Protein AF-A0A376M5F4-F1 (afdb_monomer)

Structure (mmCIF, N/CA/C/O backbone):
data_AF-A0A376M5F4-F1
#
_entry.id   AF-A0A376M5F4-F1
#
loop_
_atom_site.group_PDB
_atom_site.id
_atom_site.type_symbol
_atom_site.label_atom_id
_atom_site.label_alt_id
_atom_site.label_comp_id
_atom_site.label_asym_id
_atom_site.label_entity_id
_atom_site.label_seq_id
_atom_site.pdbx_PDB_ins_code
_atom_site.Cartn_x
_atom_site.Cartn_y
_atom_site.Cartn_z
_atom_site.occupancy
_atom_site.B_iso_or_equiv
_atom_site.auth_seq_id
_atom_site.auth_comp_id
_atom_site.auth_asym_id
_atom_site.auth_atom_id
_atom_site.pdbx_PDB_model_num
ATOM 1 N N . MET A 1 1 ? -3.330 0.845 38.384 1.00 45.31 1 MET A N 1
ATOM 2 C CA . MET A 1 1 ? -2.996 2.062 37.609 1.00 45.31 1 MET A CA 1
ATOM 3 C C . MET A 1 1 ? -4.258 2.522 36.895 1.00 45.31 1 MET A C 1
ATOM 5 O O . MET A 1 1 ? -4.696 1.818 35.998 1.00 45.31 1 MET A O 1
ATOM 9 N N . ASN A 1 2 ? -4.852 3.656 37.275 1.00 54.38 2 ASN A N 1
ATOM 10 C CA . ASN A 1 2 ? -5.978 4.224 36.525 1.00 54.38 2 ASN A CA 1
ATOM 11 C C . ASN A 1 2 ? -5.411 5.042 35.364 1.00 54.38 2 ASN A C 1
ATOM 13 O O . ASN A 1 2 ? -5.142 6.231 35.516 1.00 54.38 2 ASN A O 1
ATOM 17 N N . LYS A 1 3 ? -5.160 4.391 34.223 1.00 62.22 3 LYS A N 1
ATOM 18 C CA . LYS A 1 3 ? -4.903 5.130 32.984 1.00 62.22 3 LYS A CA 1
ATOM 19 C C . LYS A 1 3 ? -6.197 5.864 32.627 1.00 62.22 3 LYS A C 1
ATOM 21 O O . LYS A 1 3 ? -7.241 5.230 32.506 1.00 62.22 3 LYS A O 1
ATOM 26 N N . GLN A 1 4 ? -6.139 7.188 32.527 1.00 75.56 4 GLN A N 1
ATOM 27 C CA . GLN A 1 4 ? -7.263 7.973 32.028 1.00 75.56 4 GLN A CA 1
ATOM 28 C C . GLN A 1 4 ? -7.288 7.817 30.509 1.00 75.56 4 GLN A C 1
ATOM 30 O O . GLN A 1 4 ? -6.299 8.123 29.847 1.00 75.56 4 GLN A O 1
ATOM 35 N N . TYR A 1 5 ? -8.379 7.276 29.975 1.00 80.06 5 TYR A N 1
ATOM 36 C CA . TYR A 1 5 ? -8.607 7.220 28.537 1.00 80.06 5 TYR A CA 1
ATOM 37 C C . TYR A 1 5 ? -9.438 8.429 28.115 1.00 80.06 5 TYR A C 1
ATOM 39 O O . TYR A 1 5 ? -10.396 8.794 28.800 1.00 80.06 5 TYR A O 1
ATOM 47 N N . GLU A 1 6 ? -9.080 9.034 26.990 1.00 89.62 6 GLU A N 1
ATOM 48 C CA . GLU A 1 6 ? -9.756 10.191 26.420 1.00 89.62 6 GLU A CA 1
ATOM 49 C C . GLU A 1 6 ? -10.233 9.884 24.998 1.00 89.62 6 GLU A C 1
ATOM 51 O O . GLU A 1 6 ? -9.540 9.236 24.215 1.00 89.62 6 GLU A O 1
ATOM 56 N N . LEU A 1 7 ? -11.432 10.367 24.664 1.00 92.19 7 LEU A N 1
ATOM 57 C CA . LEU A 1 7 ? -11.950 10.331 23.302 1.00 92.19 7 LEU A CA 1
ATOM 58 C C . LEU A 1 7 ? -11.556 11.610 22.565 1.00 92.19 7 LEU A C 1
ATOM 60 O O . LEU A 1 7 ? -12.017 12.710 22.896 1.00 92.19 7 LEU A O 1
ATOM 64 N N . VAL A 1 8 ? -10.737 11.449 21.532 1.00 92.50 8 VAL A N 1
ATOM 65 C CA . VAL A 1 8 ? -10.150 12.543 20.755 1.00 92.50 8 VAL A CA 1
ATOM 66 C C . VAL A 1 8 ? -10.647 12.471 19.316 1.00 92.50 8 VAL A C 1
ATOM 68 O O . VAL A 1 8 ? -10.630 11.410 18.697 1.00 92.50 8 VAL A O 1
ATOM 71 N N . VAL A 1 9 ? -11.085 13.602 18.762 1.00 93.88 9 VAL A N 1
ATOM 72 C CA . VAL A 1 9 ? -11.459 13.686 17.343 1.00 93.88 9 VAL A CA 1
ATOM 73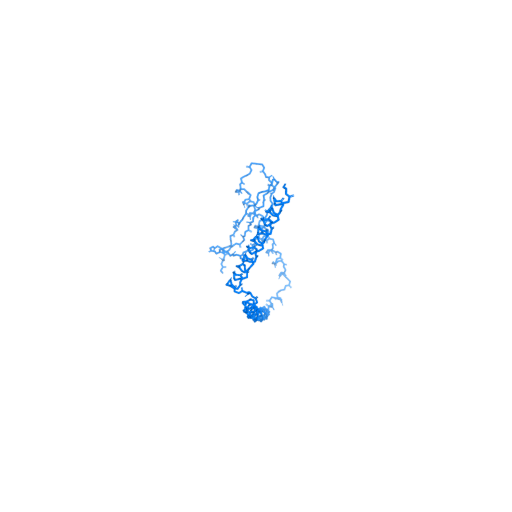 C C . VAL A 1 9 ? -10.183 13.739 16.506 1.00 93.88 9 VAL A C 1
ATOM 75 O O . VAL A 1 9 ? -9.307 14.565 16.754 1.00 93.88 9 VAL A O 1
ATOM 78 N N . LYS A 1 10 ? -10.066 12.843 15.524 1.00 93.50 10 LYS A N 1
ATOM 79 C CA . LYS A 1 10 ? -8.915 12.752 14.610 1.00 93.50 10 LYS A CA 1
ATOM 80 C C . LYS A 1 10 ? -9.204 13.288 13.215 1.00 93.50 10 LYS A C 1
ATOM 82 O O . LYS A 1 10 ? -8.271 13.616 12.492 1.00 93.50 10 LYS A O 1
ATOM 87 N N . GLY A 1 11 ? -10.474 13.384 12.833 1.00 94.25 11 GLY A N 1
ATOM 88 C CA . GLY A 1 11 ? -10.854 13.904 11.528 1.00 94.25 11 GLY A CA 1
ATOM 89 C C . GLY A 1 11 ? -12.355 14.083 11.386 1.00 94.25 11 GLY A C 1
ATOM 90 O O . GLY A 1 11 ? -13.134 13.420 12.072 1.00 94.25 11 GLY A O 1
ATOM 91 N N . ILE A 1 12 ? -12.742 14.987 10.488 1.00 95.56 12 ILE A N 1
ATOM 92 C CA . ILE A 1 12 ? -14.136 15.276 10.165 1.00 95.56 12 ILE A CA 1
ATOM 93 C C . ILE A 1 12 ? -14.273 15.389 8.651 1.00 95.56 12 ILE A C 1
ATOM 95 O O . ILE A 1 12 ? -13.594 16.194 8.018 1.00 95.56 12 ILE A O 1
ATOM 99 N N . ASN A 1 13 ? -15.176 14.592 8.089 1.00 95.69 13 ASN A N 1
ATOM 100 C CA . ASN A 1 13 ? -15.517 14.589 6.674 1.00 95.69 13 ASN A CA 1
ATOM 101 C C . ASN A 1 13 ? -16.949 15.098 6.505 1.00 95.69 13 ASN A C 1
ATOM 103 O O . ASN A 1 13 ? -17.888 14.546 7.079 1.00 95.69 13 ASN A O 1
ATOM 107 N N . ASN A 1 14 ? -17.109 16.160 5.719 1.00 93.19 14 ASN A N 1
ATOM 108 C CA . ASN A 1 14 ? -18.386 16.832 5.514 1.00 93.19 14 ASN A CA 1
ATOM 109 C C . ASN A 1 14 ? -18.957 16.470 4.137 1.00 93.19 14 ASN A C 1
ATOM 111 O O . ASN A 1 14 ? -18.378 16.838 3.113 1.00 93.19 14 ASN A O 1
ATOM 115 N N . TYR A 1 15 ? -20.082 15.758 4.124 1.00 90.94 15 TYR A N 1
ATOM 116 C CA . TYR A 1 15 ? -20.820 15.384 2.921 1.00 90.94 15 TYR A CA 1
ATOM 117 C C . TYR A 1 15 ? -22.123 16.198 2.817 1.00 90.94 15 TYR A C 1
ATOM 119 O O . TYR A 1 15 ? -22.569 16.790 3.804 1.00 90.94 15 TYR A O 1
ATOM 127 N N . PRO A 1 16 ? -22.758 16.272 1.631 1.00 89.06 16 PRO A N 1
ATOM 128 C CA . PRO A 1 16 ? -23.991 17.042 1.460 1.00 89.06 16 PRO A CA 1
ATOM 129 C C . PRO A 1 16 ? -25.124 16.616 2.406 1.00 89.06 16 PRO A C 1
ATOM 131 O O . PRO A 1 16 ? -25.827 17.476 2.932 1.00 89.06 16 PRO A O 1
ATOM 134 N N . ASP A 1 17 ? -25.256 15.312 2.643 1.00 92.62 17 ASP A N 1
ATOM 135 C CA . ASP A 1 17 ? -26.319 14.641 3.397 1.00 92.62 17 ASP A CA 1
ATOM 136 C C . ASP A 1 17 ? -25.938 14.300 4.849 1.00 92.62 17 ASP A C 1
ATOM 138 O O . ASP A 1 17 ? -26.803 14.262 5.724 1.00 92.62 17 ASP A O 1
ATOM 142 N N . LYS A 1 18 ? -24.645 14.106 5.135 1.00 94.69 18 LYS A N 1
ATOM 143 C CA . LYS A 1 18 ? -24.151 13.652 6.445 1.00 94.69 18 LYS A CA 1
ATOM 144 C C . LYS A 1 18 ? -22.781 14.214 6.808 1.00 94.69 18 LYS A C 1
ATOM 146 O O . LYS A 1 18 ? -22.025 14.678 5.958 1.00 94.69 18 LYS A O 1
ATOM 151 N N . ILE A 1 19 ? -22.425 14.107 8.079 1.00 96.12 19 ILE A N 1
ATOM 152 C CA . ILE A 1 19 ? -21.094 14.422 8.594 1.00 96.12 19 ILE A CA 1
ATOM 153 C C . ILE A 1 19 ? -20.523 13.174 9.252 1.00 96.12 19 ILE A C 1
ATOM 155 O O . ILE A 1 19 ? -21.160 12.568 10.109 1.00 96.12 19 ILE A O 1
ATOM 159 N N . THR A 1 20 ? -19.314 12.789 8.856 1.00 97.12 20 THR A N 1
ATOM 160 C CA . THR A 1 20 ? -18.597 11.667 9.460 1.00 97.12 20 THR A CA 1
ATOM 161 C C . THR A 1 20 ? -17.469 12.193 10.334 1.00 97.12 20 THR A C 1
ATOM 163 O O . THR A 1 20 ? -16.598 12.914 9.853 1.00 97.12 20 THR A O 1
ATOM 166 N N . VAL A 1 21 ? -17.463 11.811 11.607 1.00 97.69 21 VAL A N 1
ATOM 167 C CA . VAL A 1 21 ? -16.443 12.198 12.587 1.00 97.69 21 VAL A CA 1
ATOM 168 C C . VAL A 1 21 ? -15.674 10.956 13.023 1.00 97.69 21 VAL A C 1
ATOM 170 O O . VAL A 1 21 ? -16.262 9.975 13.476 1.00 97.69 21 VAL A O 1
ATOM 173 N N . THR A 1 22 ? -14.350 11.001 12.910 1.00 96.50 22 THR A N 1
ATOM 174 C CA . THR A 1 22 ? -13.458 9.940 13.381 1.00 96.50 22 THR A CA 1
ATOM 175 C C . THR A 1 22 ? -13.010 10.244 14.803 1.00 96.50 22 THR A C 1
ATOM 177 O O . THR A 1 22 ? -12.350 11.257 15.043 1.00 96.50 22 THR A O 1
ATOM 180 N N . VAL A 1 23 ? -13.330 9.353 15.740 1.00 95.12 23 VAL A N 1
ATOM 181 C CA . VAL A 1 23 ? -12.996 9.468 17.164 1.00 95.12 23 VAL A CA 1
ATOM 182 C C . VAL A 1 23 ? -12.058 8.331 17.557 1.00 95.12 23 VAL A C 1
ATOM 184 O O . VAL A 1 23 ? -12.362 7.168 17.307 1.00 95.12 23 VAL A O 1
ATOM 187 N N . ALA A 1 24 ? -10.928 8.656 18.178 1.00 93.19 24 ALA A N 1
ATOM 188 C CA . ALA A 1 24 ? -9.959 7.697 18.702 1.00 93.19 24 ALA A CA 1
ATOM 189 C C . ALA A 1 24 ? -10.016 7.629 20.232 1.00 93.19 24 ALA A C 1
ATOM 191 O O . ALA A 1 24 ? -10.243 8.648 20.889 1.00 93.19 24 ALA A O 1
ATOM 192 N N . LEU A 1 25 ? -9.783 6.437 20.786 1.00 89.44 25 LEU A N 1
ATOM 193 C CA . LEU A 1 25 ? -9.606 6.216 22.220 1.00 89.44 25 LEU A CA 1
ATOM 194 C C . LEU A 1 25 ? -8.111 6.251 22.555 1.00 89.44 25 LEU A C 1
ATOM 196 O O . LEU A 1 25 ? -7.381 5.308 22.255 1.00 89.44 25 LEU A O 1
ATOM 200 N N . GLU A 1 26 ? -7.656 7.336 23.174 1.00 89.31 26 GLU A N 1
ATOM 201 C CA . GLU A 1 26 ? -6.244 7.560 23.495 1.00 89.31 26 GLU A CA 1
ATOM 202 C C . GLU A 1 26 ? -5.989 7.485 25.002 1.00 89.31 26 GLU A C 1
ATOM 204 O O . GLU A 1 26 ? -6.880 7.722 25.816 1.00 89.31 26 GLU A O 1
ATOM 209 N N . ILE A 1 27 ? -4.757 7.161 25.394 1.00 81.94 27 ILE A N 1
ATOM 210 C CA . ILE A 1 27 ? -4.323 7.270 26.790 1.00 81.94 27 ILE A CA 1
ATOM 211 C C . ILE A 1 27 ? -3.914 8.723 27.027 1.00 81.94 27 ILE A C 1
ATOM 213 O O . ILE A 1 27 ? -3.118 9.272 26.263 1.00 81.94 27 ILE A O 1
ATOM 217 N N . ALA A 1 28 ? -4.431 9.334 28.093 1.00 70.81 28 ALA A N 1
ATOM 218 C CA . ALA A 1 28 ? -4.148 10.719 28.447 1.00 70.81 28 ALA A CA 1
ATOM 219 C C . ALA A 1 28 ? -2.633 10.996 28.429 1.00 70.81 28 ALA A C 1
ATOM 221 O O . ALA A 1 28 ? -1.859 10.365 29.154 1.00 70.81 28 ALA A O 1
ATOM 222 N N . GLY A 1 29 ? -2.219 11.935 27.575 1.00 66.88 29 GLY A N 1
ATOM 223 C CA . GLY A 1 29 ? -0.827 12.370 27.429 1.00 66.88 29 GLY A CA 1
ATOM 224 C C . GLY A 1 29 ? 0.023 11.602 26.410 1.00 66.88 29 GLY A C 1
ATOM 225 O O . GLY A 1 29 ? 1.167 12.003 26.198 1.00 66.88 29 GLY A O 1
ATOM 226 N N . GLN A 1 30 ? -0.488 10.550 25.757 1.00 67.31 30 GLN A N 1
ATOM 227 C CA . GLN A 1 30 ? 0.237 9.841 24.693 1.00 67.31 30 GLN A CA 1
ATOM 228 C C . GLN A 1 30 ? -0.667 9.503 23.497 1.00 67.31 30 GLN A C 1
ATOM 230 O O . GLN A 1 30 ? -1.340 8.469 23.510 1.00 67.31 30 GLN A O 1
ATOM 235 N N . PRO A 1 31 ? -0.660 10.334 22.435 1.00 67.56 31 PRO A N 1
ATOM 236 C CA . PRO A 1 31 ? -1.325 9.980 21.191 1.00 67.56 31 PRO A CA 1
ATOM 237 C C . PRO A 1 31 ? -0.586 8.806 20.539 1.00 67.56 31 PRO A C 1
ATOM 239 O O . PRO A 1 31 ? 0.599 8.903 20.219 1.00 67.56 31 PRO A O 1
ATOM 242 N N . SER A 1 32 ? -1.278 7.681 20.358 1.00 69.12 32 SER A N 1
ATOM 243 C CA . SER A 1 32 ? -0.732 6.497 19.686 1.00 69.12 32 SER A CA 1
ATOM 244 C C . SER A 1 32 ? -1.302 6.387 18.275 1.00 69.12 32 SER A C 1
ATOM 246 O O . SER A 1 32 ? -2.514 6.482 18.082 1.00 69.12 32 SER A O 1
ATOM 248 N N . LEU A 1 33 ? -0.439 6.119 17.290 1.00 65.31 33 LEU A N 1
ATOM 249 C CA . LEU A 1 33 ? -0.850 5.806 15.913 1.00 65.31 33 LEU A CA 1
ATOM 250 C C . LEU A 1 33 ? -1.664 4.506 15.819 1.00 65.31 33 LEU A C 1
ATOM 252 O O . LEU A 1 33 ? -2.365 4.292 14.837 1.00 65.31 33 LEU A O 1
ATOM 256 N N . LEU A 1 34 ? -1.574 3.651 16.842 1.00 70.75 34 LEU A N 1
ATOM 257 C CA . LEU A 1 34 ? -2.304 2.388 16.952 1.00 70.75 34 LEU A CA 1
ATOM 258 C C . LEU A 1 34 ? -3.546 2.504 17.847 1.00 70.75 34 LEU A C 1
ATOM 260 O O . LEU A 1 34 ? -4.122 1.486 18.226 1.00 70.75 34 LEU A O 1
ATOM 264 N N . SER A 1 35 ? -3.943 3.723 18.229 1.00 77.75 35 SER A N 1
ATOM 265 C CA . SER A 1 35 ? -5.158 3.918 19.022 1.00 77.75 35 SER A CA 1
ATOM 266 C C . SER A 1 35 ? -6.369 3.427 18.224 1.00 77.75 35 SER A C 1
ATOM 268 O O . SER A 1 35 ? -6.532 3.832 17.067 1.00 77.75 35 SER A O 1
ATOM 270 N N . PRO A 1 36 ? -7.234 2.579 18.808 1.00 86.19 36 PRO A N 1
ATOM 271 C CA . PRO A 1 36 ? -8.456 2.174 18.140 1.00 86.19 36 PRO A CA 1
ATOM 272 C C . PRO A 1 36 ? -9.317 3.411 17.880 1.00 86.19 36 PRO A C 1
ATOM 274 O O . PRO A 1 36 ? -9.469 4.282 18.744 1.00 86.19 36 PRO A O 1
ATOM 277 N N . TYR A 1 37 ? -9.871 3.488 16.674 1.00 91.50 37 TYR A N 1
ATOM 278 C CA . TYR A 1 37 ? -10.740 4.575 16.254 1.00 91.50 37 TYR A CA 1
ATOM 279 C C . TYR A 1 37 ? -12.057 4.034 15.714 1.00 91.50 37 TYR A C 1
ATOM 281 O O . TYR A 1 37 ? -12.142 2.907 15.228 1.00 91.50 37 TYR A O 1
ATOM 289 N N . VAL A 1 38 ? -13.080 4.874 15.777 1.00 94.31 38 VAL A N 1
ATOM 290 C CA . VAL A 1 38 ? -14.388 4.627 15.183 1.00 94.31 38 VAL A CA 1
ATOM 291 C C . VAL A 1 38 ? -14.796 5.845 14.362 1.00 94.31 38 VAL A C 1
ATOM 293 O O . VAL A 1 38 ? -14.598 6.986 14.779 1.00 94.31 38 VAL A O 1
ATOM 296 N N . ALA A 1 39 ? -15.333 5.606 13.169 1.00 96.38 39 ALA A N 1
ATOM 297 C CA . ALA A 1 39 ? -15.917 6.644 12.330 1.00 96.38 39 ALA A CA 1
ATOM 298 C C . ALA A 1 39 ? -17.435 6.642 12.528 1.00 96.38 39 ALA A C 1
ATOM 300 O O . ALA A 1 39 ? -18.110 5.672 12.187 1.00 96.38 39 ALA A O 1
ATOM 301 N N . ILE A 1 40 ? -17.966 7.727 13.080 1.00 97.06 40 ILE A N 1
ATOM 302 C CA . ILE A 1 40 ? -19.393 7.901 13.347 1.00 97.06 40 ILE A CA 1
ATOM 303 C C . ILE A 1 40 ? -19.980 8.773 12.246 1.00 97.06 40 ILE A C 1
ATOM 305 O O . ILE A 1 40 ? -19.511 9.888 12.032 1.00 97.06 40 ILE A O 1
ATOM 309 N N . SER A 1 41 ? -20.990 8.271 11.538 1.00 96.50 41 SER A N 1
ATOM 310 C CA . SER A 1 41 ? -21.728 9.051 10.539 1.00 96.50 41 SER A CA 1
ATOM 311 C C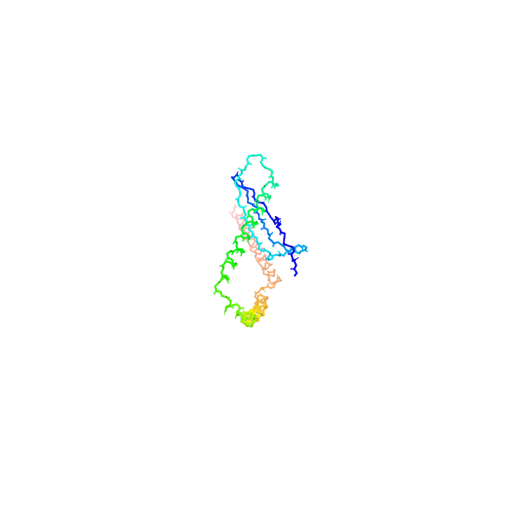 . SER A 1 41 ? -23.018 9.577 11.150 1.00 96.50 41 SER A C 1
ATOM 313 O O . SER A 1 41 ? -23.805 8.800 11.680 1.00 96.50 41 SER A O 1
ATOM 315 N N . LEU A 1 42 ? -23.216 10.888 11.067 1.00 96.12 42 LEU A N 1
ATOM 316 C CA . LEU A 1 42 ? -24.353 11.611 11.621 1.00 96.12 42 LEU A CA 1
ATOM 317 C C . LEU A 1 42 ? -25.096 12.323 10.493 1.00 96.12 42 LEU A C 1
ATOM 319 O O . LEU A 1 42 ? -24.470 12.989 9.665 1.00 96.12 42 LEU A O 1
ATOM 323 N N . ASP A 1 43 ? -26.420 12.217 10.476 1.00 95.88 43 ASP A N 1
ATOM 324 C CA . ASP A 1 43 ? -27.248 12.952 9.522 1.00 95.88 43 ASP A CA 1
ATOM 325 C C . ASP A 1 43 ? -27.167 14.458 9.783 1.00 95.88 43 ASP A C 1
ATOM 327 O O . ASP A 1 43 ? -27.046 14.912 10.930 1.00 95.88 43 ASP A O 1
ATOM 331 N N . ARG A 1 44 ? -27.224 15.261 8.715 1.00 91.25 44 ARG A N 1
ATOM 332 C CA . ARG A 1 44 ? -27.154 16.713 8.876 1.00 91.25 44 ARG A CA 1
ATOM 333 C C . ARG A 1 44 ? -28.390 17.245 9.582 1.00 91.25 44 ARG A C 1
ATOM 335 O O . ARG A 1 44 ? -29.521 17.082 9.139 1.00 91.25 44 ARG A O 1
ATOM 342 N N . THR A 1 45 ? -28.126 17.965 10.658 1.00 90.94 45 THR A N 1
ATOM 343 C CA . THR A 1 45 ? -29.095 18.776 11.379 1.00 90.94 45 THR A CA 1
ATOM 344 C C . THR A 1 45 ? -28.959 20.225 10.917 1.00 90.94 45 THR A C 1
ATOM 346 O O . THR A 1 45 ? -27.862 20.795 10.932 1.00 90.94 45 THR A O 1
ATOM 349 N N . GLU A 1 46 ? -30.066 20.815 10.467 1.00 87.31 46 GLU A N 1
ATOM 350 C CA . GLU A 1 46 ? -30.103 22.195 9.981 1.00 87.31 46 GLU A CA 1
ATOM 351 C C . GLU A 1 46 ? -29.648 23.171 11.079 1.00 87.31 46 GLU A C 1
ATOM 353 O O . GLU A 1 46 ? -30.103 23.106 12.219 1.00 87.31 46 GLU A O 1
ATOM 358 N N . GLY A 1 47 ? -28.697 24.050 10.750 1.00 85.56 47 GLY A N 1
ATOM 359 C CA . GLY A 1 47 ? -28.150 25.039 11.685 1.00 85.56 47 GLY A CA 1
ATOM 360 C C . GLY A 1 47 ? -27.180 24.503 12.750 1.00 85.56 47 GLY A C 1
ATOM 361 O O . GLY A 1 47 ? -26.689 25.295 13.552 1.00 85.56 47 GLY A O 1
ATOM 362 N N . ALA A 1 48 ? -26.863 23.203 12.772 1.00 90.81 48 ALA A N 1
ATOM 363 C CA . ALA A 1 48 ? -25.933 22.639 13.752 1.00 90.81 48 ALA A CA 1
ATOM 364 C C . ALA A 1 48 ? -24.461 22.991 13.454 1.00 90.81 48 ALA A C 1
ATOM 366 O O . ALA A 1 48 ? -24.006 22.942 12.307 1.00 90.81 48 ALA A O 1
ATOM 367 N N . THR A 1 49 ? -23.705 23.318 14.506 1.00 93.00 49 THR A N 1
ATOM 368 C CA . THR A 1 49 ? -22.270 23.636 14.438 1.00 93.00 49 THR A CA 1
ATOM 369 C C . THR A 1 49 ? -21.413 22.372 14.376 1.00 93.00 49 THR A C 1
ATOM 371 O O . THR A 1 49 ? -21.868 21.283 14.709 1.00 93.00 49 THR A O 1
ATOM 374 N N . LEU A 1 50 ? -20.142 22.499 13.985 1.00 92.44 50 LEU A N 1
ATOM 375 C CA . LEU A 1 50 ? -19.217 21.361 13.961 1.00 92.44 50 LEU A CA 1
ATOM 376 C C . LEU A 1 50 ? -19.010 20.744 15.356 1.00 92.44 50 LEU A C 1
ATOM 378 O O . LEU A 1 50 ? -18.992 19.524 15.489 1.00 92.44 50 LEU A O 1
ATOM 382 N N . GLU A 1 51 ? -18.964 21.584 16.394 1.00 94.06 51 GLU A N 1
ATOM 383 C CA . GLU A 1 51 ? -18.849 21.170 17.800 1.00 94.06 51 GLU A CA 1
ATOM 384 C C . GLU A 1 51 ? -19.993 20.245 18.236 1.00 94.06 51 GLU A C 1
ATOM 386 O O . GLU A 1 51 ? -19.773 19.307 19.002 1.00 94.06 51 GLU A O 1
ATOM 391 N N . PHE A 1 52 ? -21.208 20.464 17.716 1.00 95.31 52 PHE A N 1
ATOM 392 C CA . PHE A 1 52 ? -22.344 19.576 17.965 1.00 95.31 52 PHE A CA 1
ATOM 393 C C . PHE A 1 52 ? -22.068 18.161 17.441 1.00 95.31 52 PHE A C 1
ATOM 395 O O . PHE A 1 52 ? -22.247 17.186 18.171 1.00 95.31 52 PHE A O 1
ATOM 402 N N . TYR A 1 53 ? -21.579 18.044 16.204 1.00 96.50 53 TYR A N 1
ATOM 403 C CA . TYR A 1 53 ? -21.262 16.747 15.604 1.00 96.50 53 TYR A CA 1
ATOM 404 C C . TYR A 1 53 ? -20.081 16.069 16.298 1.00 96.50 53 TYR A C 1
ATOM 406 O O . TYR A 1 53 ? -20.104 14.856 16.481 1.00 96.50 53 TYR A O 1
ATOM 414 N N . GLU A 1 54 ? -19.071 16.825 16.732 1.00 96.31 54 GLU A N 1
ATOM 415 C CA . GLU A 1 54 ? -17.966 16.281 17.524 1.00 96.31 54 GLU A CA 1
ATOM 416 C C . GLU A 1 54 ? -18.446 15.716 18.865 1.00 96.31 54 GLU A C 1
ATOM 418 O O . GLU A 1 54 ? -1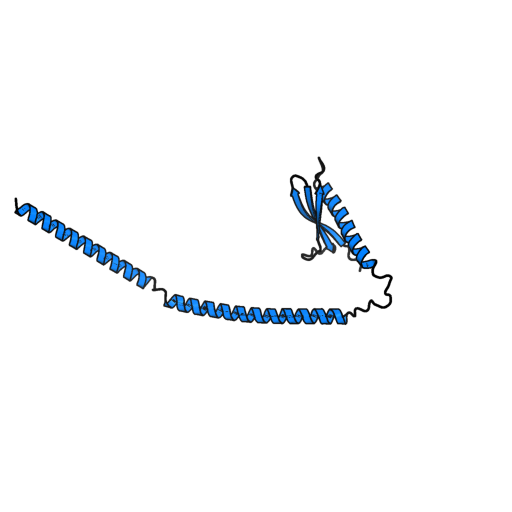8.070 14.602 19.237 1.00 96.31 54 GLU A O 1
ATOM 423 N N . ALA A 1 55 ? -19.291 16.457 19.587 1.00 95.94 55 ALA A N 1
ATOM 424 C CA . ALA A 1 55 ? -19.823 16.030 20.876 1.00 95.94 55 ALA A CA 1
ATOM 425 C C . ALA A 1 55 ? -20.716 14.787 20.741 1.00 95.94 55 ALA A C 1
ATOM 427 O O . ALA A 1 55 ? -20.560 13.826 21.501 1.00 95.94 55 ALA A O 1
ATOM 428 N N . GLU A 1 56 ? -21.610 14.773 19.750 1.00 96.56 56 GLU A N 1
ATOM 429 C CA . GLU A 1 56 ? -22.495 13.635 19.492 1.00 96.56 56 GLU A CA 1
ATOM 430 C C . GLU A 1 56 ? -21.702 12.409 19.015 1.00 96.56 56 GLU A C 1
ATOM 432 O O . GLU A 1 56 ? -21.927 11.298 19.498 1.00 96.56 56 GLU A O 1
ATOM 437 N N . ALA A 1 57 ? -20.691 12.596 18.162 1.00 97.19 57 ALA A N 1
ATOM 438 C CA . ALA A 1 57 ? -19.804 11.513 17.750 1.00 97.19 57 ALA A CA 1
ATOM 439 C C . ALA A 1 57 ? -19.003 10.943 18.925 1.00 97.19 57 ALA A C 1
ATOM 441 O O . ALA A 1 57 ? -18.911 9.725 19.065 1.00 97.19 57 ALA A O 1
ATOM 442 N N . LYS A 1 58 ? -18.464 11.788 19.816 1.00 96.12 58 LYS A N 1
ATOM 443 C CA . LYS A 1 58 ? -17.786 11.319 21.038 1.00 96.12 58 LYS A CA 1
ATOM 444 C C . LYS A 1 58 ? -18.736 10.542 21.946 1.00 96.12 58 LYS A C 1
ATOM 446 O O . LYS A 1 58 ? 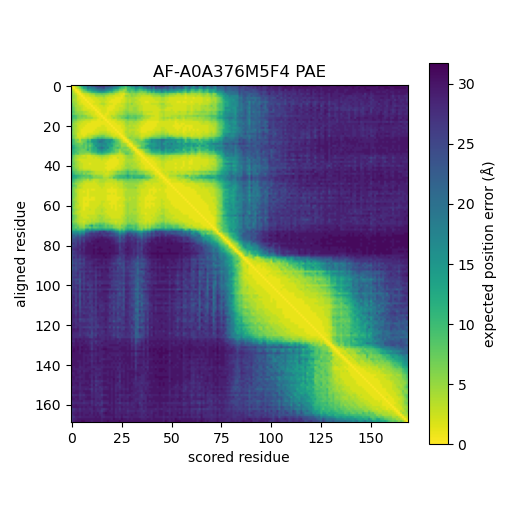-18.334 9.535 22.524 1.00 96.12 58 LYS A O 1
ATOM 451 N N . LYS A 1 59 ? -19.991 10.974 22.068 1.00 96.00 59 LYS A N 1
ATOM 452 C CA . LYS A 1 59 ? -21.016 10.276 22.852 1.00 96.00 59 LYS A CA 1
ATOM 453 C C . LYS A 1 59 ? -21.333 8.894 22.271 1.00 96.00 59 LYS A C 1
ATOM 455 O O . LYS A 1 59 ? -21.317 7.920 23.022 1.00 96.00 59 LYS A O 1
ATOM 460 N N . GLN A 1 60 ? -21.557 8.789 20.960 1.00 96.81 60 GLN A N 1
ATOM 461 C CA . GLN A 1 60 ? -21.806 7.503 20.294 1.00 96.81 60 GLN A CA 1
ATOM 462 C C . GLN A 1 60 ? -20.580 6.588 20.336 1.00 96.81 60 GLN A C 1
ATOM 464 O O . GLN A 1 60 ? -20.706 5.410 20.660 1.00 96.81 60 GLN A O 1
ATOM 469 N N . ALA A 1 61 ? -19.382 7.133 20.109 1.00 95.50 61 ALA A N 1
ATOM 470 C CA . ALA A 1 61 ? -18.130 6.395 20.238 1.00 95.50 61 ALA A CA 1
ATOM 471 C C . ALA A 1 61 ? -17.941 5.848 21.659 1.00 95.50 61 ALA A C 1
ATOM 473 O O . ALA A 1 61 ? -17.573 4.688 21.830 1.00 95.50 61 ALA A O 1
ATOM 474 N N . LYS A 1 62 ? -18.240 6.651 22.690 1.00 93.62 62 LYS A N 1
ATOM 475 C CA . LYS A 1 62 ? -18.191 6.199 24.085 1.00 93.62 62 LYS A CA 1
ATOM 476 C C . LYS A 1 62 ? -19.107 5.002 24.311 1.00 93.62 62 LYS A C 1
ATOM 478 O O . LYS A 1 62 ? -18.661 4.026 24.901 1.00 93.62 62 LYS A O 1
ATOM 483 N N . GLN A 1 63 ? -20.355 5.078 23.851 1.00 94.44 63 GLN A N 1
ATOM 484 C CA . GLN A 1 63 ? -21.302 3.975 24.001 1.00 94.44 63 GLN A CA 1
ATOM 485 C C . GLN A 1 63 ? -20.808 2.722 23.274 1.00 94.44 63 GLN A C 1
ATOM 487 O O . GLN A 1 63 ? -20.743 1.664 23.880 1.00 94.44 63 GLN A O 1
ATOM 492 N N . PHE A 1 64 ? -20.346 2.866 22.031 1.00 93.50 64 PHE A N 1
ATOM 493 C CA . PHE A 1 64 ? -19.793 1.767 21.243 1.00 93.50 64 PHE A CA 1
ATOM 494 C C . PHE A 1 64 ? -18.651 1.034 21.966 1.00 93.50 64 PHE A C 1
ATOM 496 O O . PHE A 1 64 ? -18.662 -0.191 22.068 1.00 93.50 64 PHE A O 1
ATOM 503 N N . PHE A 1 65 ? -17.681 1.768 22.521 1.00 90.06 65 PHE A N 1
ATOM 504 C CA . PHE A 1 65 ? -16.592 1.149 23.282 1.00 90.06 65 PHE A CA 1
ATOM 505 C C . PHE A 1 65 ? -17.073 0.504 24.588 1.00 90.06 65 PHE A C 1
ATOM 507 O O . PHE A 1 65 ? -16.546 -0.537 24.976 1.00 90.06 65 PHE A O 1
ATOM 514 N N . MET A 1 66 ? -18.069 1.094 25.256 1.00 89.56 66 MET A N 1
ATOM 515 C CA . MET A 1 66 ? -18.675 0.509 26.456 1.00 89.56 66 MET A CA 1
ATOM 516 C C . MET A 1 66 ? -19.425 -0.789 26.142 1.00 89.56 66 MET A C 1
ATOM 518 O O . MET A 1 66 ? -19.277 -1.749 26.890 1.00 89.56 66 MET A O 1
ATOM 522 N N . ASP A 1 67 ? -20.165 -0.848 25.035 1.00 89.81 67 ASP A N 1
ATOM 523 C CA . ASP A 1 67 ? -20.903 -2.042 24.606 1.00 89.81 67 ASP A CA 1
ATOM 524 C C . ASP A 1 67 ? -19.946 -3.187 24.252 1.00 89.81 67 ASP A C 1
ATOM 526 O O . ASP A 1 67 ? -20.166 -4.332 24.644 1.00 89.81 67 ASP A O 1
ATOM 530 N N . ILE A 1 68 ? -18.830 -2.877 23.579 1.00 86.06 68 ILE A N 1
ATOM 531 C CA . ILE A 1 68 ? -17.760 -3.853 23.321 1.00 86.06 68 ILE A CA 1
ATOM 532 C C . ILE A 1 68 ? -17.169 -4.361 24.637 1.00 86.06 68 ILE A C 1
ATOM 534 O O . ILE A 1 68 ? -16.980 -5.564 24.799 1.00 86.06 68 ILE A O 1
ATOM 538 N N . ALA A 1 69 ? -16.878 -3.463 25.581 1.00 84.12 69 ALA A N 1
ATOM 539 C CA . ALA A 1 69 ? -16.336 -3.853 26.878 1.00 84.12 69 ALA A CA 1
ATOM 540 C C . ALA A 1 69 ? -17.319 -4.736 27.664 1.00 84.12 69 ALA A C 1
ATOM 542 O O . ALA A 1 69 ? -16.903 -5.740 28.233 1.00 84.12 69 ALA A O 1
ATOM 543 N N . ALA A 1 70 ? -18.612 -4.406 27.654 1.00 83.38 70 ALA A N 1
ATOM 544 C CA . ALA A 1 70 ? -19.652 -5.209 28.291 1.00 83.38 70 ALA A CA 1
ATOM 545 C C . ALA A 1 70 ? -19.747 -6.608 27.665 1.00 83.38 70 ALA A C 1
ATOM 547 O O . ALA A 1 70 ? -19.669 -7.597 28.387 1.00 83.38 70 ALA A O 1
ATOM 548 N N . GLY A 1 71 ? -19.788 -6.708 26.332 1.00 81.31 71 GLY A N 1
ATOM 549 C CA . GLY A 1 71 ? -19.829 -7.997 25.634 1.00 81.31 71 GLY A CA 1
ATOM 550 C C . GLY A 1 71 ? -18.590 -8.872 25.865 1.00 81.31 71 GLY A C 1
ATOM 551 O O . GLY A 1 71 ? -18.683 -10.096 25.802 1.00 81.31 71 GLY A O 1
ATOM 552 N N . LEU A 1 72 ? -17.437 -8.266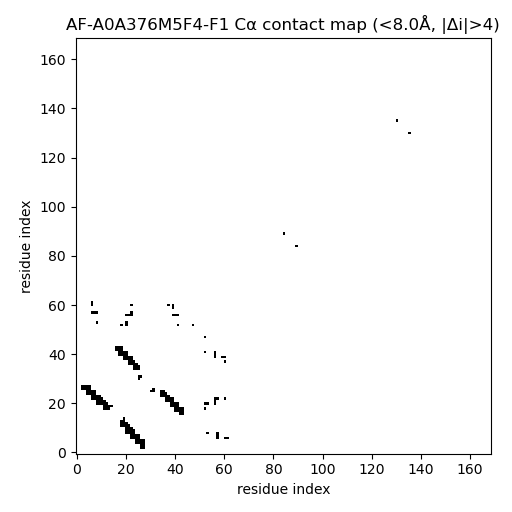 26.165 1.00 75.12 72 LEU A N 1
ATOM 553 C CA . LEU A 1 72 ? -16.230 -8.993 26.566 1.00 75.12 72 LEU A CA 1
ATOM 554 C C . LEU A 1 72 ? -16.263 -9.444 28.036 1.00 75.12 72 LEU A C 1
ATOM 556 O O . LEU A 1 72 ? -15.690 -10.483 28.341 1.00 75.12 72 LEU A O 1
ATOM 560 N N . CYS A 1 73 ? -16.937 -8.709 28.927 1.00 65.56 73 CYS A N 1
ATOM 561 C CA . CYS A 1 73 ? -17.079 -9.062 30.346 1.00 65.56 73 CYS A CA 1
ATOM 562 C C . CYS A 1 73 ? -18.212 -10.072 30.615 1.00 65.56 73 CYS A C 1
ATOM 564 O O . CYS A 1 73 ? -18.115 -10.881 31.534 1.00 65.56 73 CYS A O 1
ATOM 566 N N . GLU A 1 74 ? -19.293 -10.053 29.833 1.00 53.59 74 GLU A N 1
ATOM 567 C CA . GLU A 1 74 ? -20.461 -10.935 30.019 1.00 53.59 74 GLU A CA 1
ATOM 568 C C . GLU A 1 74 ? -20.166 -12.421 29.717 1.00 53.59 74 GLU A C 1
ATOM 570 O O . GLU A 1 74 ? -20.953 -13.300 30.067 1.00 53.59 74 GLU A O 1
ATOM 575 N N . GLY A 1 75 ? -19.007 -12.735 29.128 1.00 50.47 75 GLY A N 1
ATOM 576 C CA . GLY A 1 75 ? -18.524 -14.107 28.935 1.00 50.47 75 GLY A CA 1
ATOM 577 C C . GLY A 1 75 ? -17.900 -14.767 30.176 1.00 50.47 75 GLY A C 1
ATOM 578 O O . GLY A 1 75 ? -17.603 -15.962 30.126 1.00 50.47 75 GLY A O 1
ATOM 579 N N . ASP A 1 76 ? -17.705 -14.033 31.278 1.00 50.34 76 ASP A N 1
ATOM 580 C CA . ASP A 1 76 ? -16.855 -14.471 32.398 1.00 50.34 76 ASP A CA 1
ATOM 581 C C . ASP A 1 76 ? -17.600 -15.111 33.588 1.00 50.34 76 ASP A C 1
ATOM 583 O O . ASP A 1 76 ? -16.963 -15.688 34.474 1.00 50.34 76 ASP A O 1
ATOM 587 N N . GLU A 1 77 ? -18.938 -15.111 33.621 1.00 50.12 77 GLU A N 1
ATOM 588 C CA . GLU A 1 77 ? -19.690 -15.685 34.758 1.00 50.12 77 GLU A CA 1
ATOM 589 C C . GLU A 1 77 ? -19.749 -17.227 34.773 1.00 50.12 77 GLU A C 1
ATOM 591 O O . GLU A 1 77 ? -20.180 -17.817 35.764 1.00 50.12 77 GLU A O 1
ATOM 596 N N . GLN A 1 78 ? -19.264 -17.915 33.731 1.00 48.06 78 GLN A N 1
ATOM 597 C CA . GLN A 1 78 ? -19.282 -19.385 33.663 1.00 48.06 78 GLN A CA 1
ATOM 598 C C . GLN A 1 78 ? -17.920 -20.069 33.840 1.00 48.06 78 GLN A C 1
ATOM 600 O O . GLN A 1 78 ? -17.834 -21.294 33.735 1.00 48.06 78 GLN A O 1
ATOM 605 N N . SER A 1 79 ? -16.845 -19.335 34.141 1.00 50.12 79 SER A N 1
ATOM 606 C CA . SER A 1 79 ? -15.536 -19.970 34.312 1.00 50.12 79 SER A CA 1
ATOM 607 C C . SER A 1 79 ? -14.631 -19.310 35.344 1.00 50.12 79 SER A C 1
ATOM 609 O O . SER A 1 79 ? -13.584 -18.759 35.009 1.00 50.12 79 SER A O 1
ATOM 611 N N . GLN A 1 80 ? -14.926 -19.548 36.622 1.00 47.44 80 GLN A N 1
ATOM 612 C CA . GLN A 1 80 ? -13.884 -19.535 37.659 1.00 47.44 80 GLN A CA 1
ATOM 613 C C . GLN A 1 80 ? -12.813 -20.637 37.452 1.00 47.44 80 GLN A C 1
ATOM 615 O O . GLN A 1 8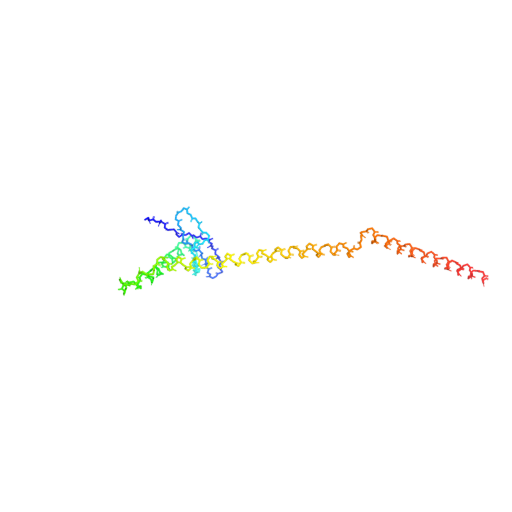0 ? -11.827 -20.671 38.176 1.00 47.44 80 GLN A O 1
ATOM 620 N N . GLU A 1 81 ? -12.947 -21.489 36.424 1.00 47.00 81 GLU A N 1
ATOM 621 C CA . GLU A 1 81 ? -12.024 -22.594 36.119 1.00 47.00 81 GLU A CA 1
ATOM 622 C C . GLU A 1 81 ? -11.271 -22.489 34.772 1.00 47.00 81 GLU A C 1
ATOM 624 O O . GLU A 1 81 ? -10.553 -23.418 34.407 1.00 47.00 81 GLU A O 1
ATOM 629 N N . LYS A 1 82 ? -11.375 -21.384 34.008 1.00 46.72 82 LYS A N 1
ATOM 630 C CA . LYS A 1 82 ? -10.757 -21.311 32.657 1.00 46.72 82 LYS A CA 1
ATOM 631 C C . LYS A 1 82 ? -9.882 -20.091 32.361 1.00 46.72 82 LYS A C 1
ATOM 633 O O . LYS A 1 82 ? -9.252 -20.056 31.305 1.00 46.72 82 LYS A O 1
ATOM 638 N N . CYS A 1 83 ? -9.723 -19.160 33.303 1.00 45.00 83 CYS A N 1
ATOM 639 C CA . CYS A 1 83 ? -8.809 -18.018 33.161 1.00 45.00 83 CYS A CA 1
ATOM 640 C C . CYS A 1 83 ? -7.362 -18.341 33.593 1.00 45.00 83 CYS A C 1
ATOM 642 O O . CYS A 1 83 ? -6.665 -17.547 34.211 1.00 45.00 83 CYS A O 1
ATOM 644 N N . LEU A 1 84 ? -6.893 -19.536 33.232 1.00 43.56 84 LEU A N 1
ATOM 645 C CA . LEU A 1 84 ? -5.478 -19.792 32.973 1.00 43.56 84 LEU A CA 1
ATOM 646 C C . LEU A 1 84 ? -5.352 -20.170 31.494 1.00 43.56 84 LEU A C 1
ATOM 648 O O . LEU A 1 84 ? -4.893 -21.249 31.106 1.00 43.56 84 LEU A O 1
ATOM 652 N N . CYS A 1 85 ? -5.737 -19.242 30.617 1.00 51.59 85 CYS A N 1
ATOM 653 C CA . CYS A 1 85 ? -4.964 -19.091 29.394 1.00 51.59 85 CYS A CA 1
ATOM 654 C C . CYS A 1 85 ? -3.589 -18.587 29.843 1.00 51.59 85 CYS A C 1
ATOM 656 O O . CYS A 1 85 ? -3.386 -17.385 29.953 1.00 51.59 85 CYS A O 1
ATOM 658 N N . SER A 1 86 ? -2.729 -19.517 30.285 1.00 59.59 86 SER A N 1
ATOM 659 C CA . SER A 1 86 ? -1.455 -19.198 30.924 1.00 59.59 86 SER A CA 1
ATOM 660 C C . SER A 1 86 ? -0.700 -18.185 30.076 1.00 59.59 86 SER A C 1
ATOM 662 O O . SER A 1 86 ? -0.645 -18.308 28.852 1.00 59.59 86 SER A O 1
ATOM 664 N N . GLU A 1 87 ? -0.134 -17.182 30.736 1.00 64.25 87 GLU A N 1
ATOM 665 C CA . GLU A 1 87 ? 0.758 -16.172 30.160 1.00 64.25 87 GLU A CA 1
ATOM 666 C C . GLU A 1 87 ? 1.804 -16.821 29.228 1.00 64.25 87 GLU A C 1
ATOM 668 O O . GLU A 1 87 ? 2.116 -16.311 28.151 1.00 64.25 87 GLU A O 1
ATOM 673 N N . ASP A 1 88 ?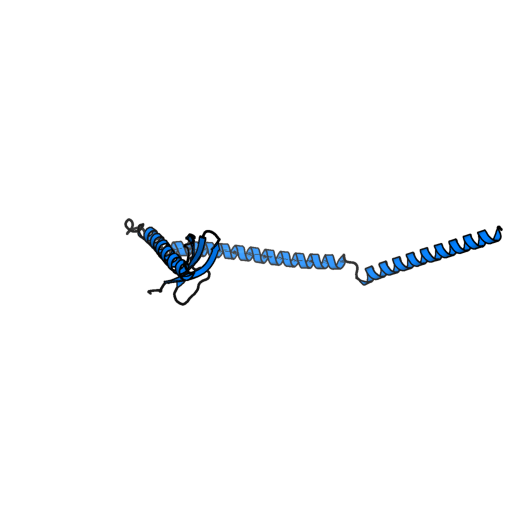 2.216 -18.044 29.566 1.00 69.12 88 ASP A N 1
ATOM 674 C CA . ASP A 1 88 ? 3.072 -18.926 28.776 1.00 69.12 88 ASP A CA 1
ATOM 675 C C . ASP A 1 88 ? 2.536 -19.241 27.370 1.00 69.12 88 ASP A C 1
ATOM 677 O O . ASP A 1 88 ? 3.297 -19.218 26.406 1.00 69.12 88 ASP A O 1
ATOM 681 N N . ARG A 1 89 ? 1.234 -19.519 27.199 1.00 67.31 89 ARG A N 1
ATOM 682 C CA . ARG A 1 89 ? 0.656 -19.848 25.881 1.00 67.31 89 ARG A CA 1
ATOM 683 C C . ARG A 1 89 ? 0.696 -18.658 24.932 1.00 67.31 89 ARG A C 1
ATOM 685 O O . ARG A 1 89 ? 1.024 -18.840 23.760 1.00 67.31 89 ARG A O 1
ATOM 692 N N . TYR A 1 90 ? 0.387 -17.463 25.428 1.00 77.06 90 TYR A N 1
ATOM 693 C CA . TYR A 1 90 ? 0.504 -16.243 24.630 1.00 77.06 90 TYR A CA 1
ATOM 694 C C . TYR A 1 90 ? 1.969 -15.909 24.351 1.00 77.06 90 TYR A C 1
ATOM 696 O O . TYR A 1 90 ? 2.310 -15.601 23.213 1.00 77.06 90 TYR A O 1
ATOM 704 N N . THR A 1 91 ? 2.851 -16.073 25.338 1.00 76.88 91 THR A N 1
ATOM 705 C CA . THR A 1 91 ? 4.296 -15.850 25.177 1.00 76.88 91 THR A CA 1
ATOM 706 C C . THR A 1 91 ? 4.903 -16.768 24.113 1.00 76.88 91 THR A C 1
ATOM 708 O O . THR A 1 91 ? 5.644 -16.307 23.248 1.00 76.88 91 THR A O 1
ATOM 711 N N . ILE A 1 92 ? 4.548 -18.057 24.106 1.00 83.69 92 ILE A N 1
ATOM 712 C CA . ILE A 1 92 ? 5.014 -19.019 23.094 1.00 83.69 92 ILE A CA 1
ATOM 713 C C . ILE A 1 92 ? 4.502 -18.643 21.699 1.00 83.69 92 ILE A C 1
ATOM 715 O O . ILE A 1 92 ? 5.269 -18.673 20.738 1.00 83.69 92 ILE A O 1
ATOM 719 N N . GLN A 1 93 ? 3.228 -18.263 21.569 1.00 87.62 93 GLN A N 1
ATOM 720 C CA . GLN A 1 93 ? 2.663 -17.853 20.278 1.00 87.62 93 GLN A CA 1
ATOM 721 C C . GLN A 1 93 ? 3.316 -16.577 19.741 1.00 87.62 93 GLN A C 1
ATOM 723 O O . GLN A 1 93 ? 3.664 -16.526 18.563 1.00 87.62 93 GLN A O 1
ATOM 728 N N . ILE A 1 94 ? 3.536 -15.585 20.607 1.00 89.06 94 ILE A N 1
ATOM 729 C CA . ILE A 1 94 ? 4.215 -14.334 20.257 1.00 89.06 94 ILE A CA 1
ATOM 730 C C . ILE A 1 94 ? 5.651 -14.614 19.816 1.00 89.06 94 ILE A C 1
ATOM 732 O O . ILE A 1 94 ? 6.065 -14.124 18.771 1.00 89.06 94 ILE A O 1
ATOM 736 N N . ASN A 1 95 ? 6.396 -15.438 20.555 1.00 92.62 95 ASN A N 1
ATOM 737 C CA . ASN A 1 95 ? 7.777 -15.771 20.205 1.00 92.62 95 ASN A CA 1
ATOM 738 C C . ASN A 1 95 ? 7.867 -16.553 18.891 1.00 92.62 95 ASN A C 1
ATOM 740 O O . ASN A 1 95 ? 8.756 -16.295 18.083 1.00 92.62 95 ASN A O 1
ATOM 744 N N . ASN A 1 96 ? 6.933 -17.472 18.639 1.00 93.00 96 ASN A N 1
ATOM 745 C CA . ASN A 1 96 ? 6.872 -18.186 17.365 1.00 93.00 96 ASN A CA 1
ATOM 746 C C . ASN A 1 96 ? 6.590 -17.228 16.206 1.00 93.00 96 ASN A C 1
ATOM 748 O O . ASN A 1 96 ? 7.323 -17.248 15.221 1.00 93.00 96 ASN A O 1
ATOM 752 N N . ALA A 1 97 ? 5.589 -16.354 16.345 1.00 93.88 97 ALA A N 1
ATOM 753 C CA . ALA A 1 97 ? 5.286 -15.342 15.336 1.00 93.88 97 ALA A CA 1
ATOM 754 C C . ALA A 1 97 ? 6.476 -14.397 15.105 1.00 93.88 97 ALA A C 1
ATOM 756 O O . ALA A 1 97 ? 6.825 -14.112 13.962 1.00 93.88 97 ALA A O 1
ATOM 757 N N . TYR A 1 98 ? 7.143 -13.965 16.178 1.00 94.69 98 TYR A N 1
ATOM 758 C CA . TYR A 1 98 ? 8.330 -13.118 16.112 1.00 94.69 98 TYR A CA 1
ATOM 759 C C . TYR A 1 98 ? 9.472 -13.792 15.344 1.00 94.69 98 TYR A C 1
ATOM 761 O O . TYR A 1 98 ? 10.046 -13.183 14.447 1.00 94.69 98 TYR A O 1
ATOM 769 N N . ASN A 1 99 ? 9.763 -15.061 15.638 1.00 94.19 99 ASN A N 1
ATOM 770 C CA . ASN A 1 99 ? 10.810 -15.813 14.947 1.00 94.19 99 ASN A CA 1
ATOM 771 C C . ASN A 1 99 ? 10.481 -16.043 13.465 1.00 94.19 99 ASN A C 1
ATOM 773 O O . ASN A 1 99 ? 11.377 -15.962 12.628 1.00 94.19 99 ASN A O 1
ATOM 777 N N . THR A 1 100 ? 9.212 -16.291 13.122 1.00 95.69 100 THR A N 1
ATOM 778 C CA . THR A 1 100 ? 8.772 -16.394 11.722 1.00 95.69 100 THR A CA 1
ATOM 779 C C . THR A 1 100 ? 8.997 -15.081 10.979 1.00 95.69 100 THR A C 1
ATOM 781 O O . THR A 1 100 ? 9.635 -15.083 9.931 1.00 95.69 100 THR A O 1
ATOM 784 N N . ILE A 1 101 ? 8.560 -13.956 11.552 1.00 95.38 101 ILE A N 1
ATOM 785 C CA . ILE A 1 101 ? 8.754 -12.624 10.961 1.00 95.38 101 ILE A CA 1
ATOM 786 C C . ILE A 1 101 ? 10.247 -12.308 10.809 1.00 95.38 101 ILE 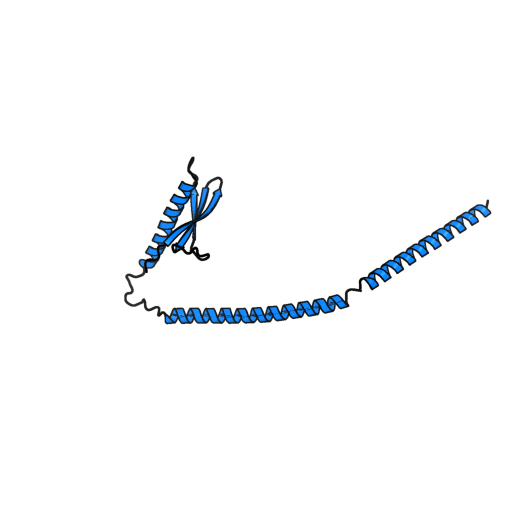A C 1
ATOM 788 O O . ILE A 1 101 ? 10.664 -11.762 9.789 1.00 95.38 101 ILE A O 1
ATOM 792 N N . LEU A 1 102 ? 11.064 -12.661 11.803 1.00 95.06 102 LEU A N 1
ATOM 793 C CA . LEU A 1 102 ? 12.508 -12.442 11.759 1.00 95.06 102 LEU A CA 1
ATOM 794 C C . LEU A 1 102 ? 13.165 -13.259 10.636 1.00 95.06 102 LEU A C 1
ATOM 796 O O . LEU A 1 102 ? 13.961 -12.721 9.874 1.00 95.06 102 LEU A O 1
ATOM 800 N N . SER A 1 103 ? 12.769 -14.522 10.471 1.00 94.38 103 SER A N 1
ATOM 801 C CA . SER A 1 103 ? 13.253 -15.364 9.373 1.00 94.38 103 SER A CA 1
ATOM 802 C C . SER A 1 103 ? 12.821 -14.846 7.998 1.00 94.38 103 SER A C 1
ATOM 804 O O . SER A 1 103 ? 13.599 -14.921 7.050 1.00 94.38 103 SER A O 1
ATOM 806 N N . GLU A 1 104 ? 11.592 -14.347 7.863 1.00 96.69 104 GLU A N 1
ATOM 807 C CA . GLU A 1 104 ? 11.108 -13.750 6.611 1.00 96.69 104 GLU A CA 1
ATOM 808 C C . GLU A 1 104 ? 11.860 -12.458 6.280 1.00 96.69 104 GLU A C 1
ATOM 810 O O . GLU A 1 104 ? 12.208 -12.224 5.121 1.00 96.69 104 GLU A O 1
ATOM 815 N N . LYS A 1 105 ? 12.161 -11.638 7.294 1.00 96.94 105 LYS A N 1
ATOM 816 C CA . LYS A 1 105 ? 12.997 -10.443 7.144 1.00 96.94 105 LYS A CA 1
ATOM 817 C C . LYS A 1 105 ? 14.374 -10.809 6.587 1.00 96.94 105 LYS A C 1
ATOM 819 O O . LYS A 1 105 ? 14.814 -10.172 5.632 1.00 96.94 105 LYS A O 1
ATOM 824 N N . ASP A 1 106 ? 15.027 -11.822 7.146 1.00 95.00 106 ASP A N 1
ATOM 825 C CA . ASP A 1 106 ? 16.367 -12.231 6.713 1.00 95.00 106 ASP A CA 1
ATOM 826 C C . ASP A 1 106 ? 16.362 -12.789 5.269 1.00 95.00 106 ASP A C 1
ATOM 828 O O . ASP A 1 106 ? 17.275 -12.503 4.488 1.00 95.00 106 ASP A O 1
ATOM 832 N N . ASP A 1 107 ? 15.310 -13.515 4.857 1.00 97.75 107 ASP A N 1
ATOM 833 C CA . ASP A 1 107 ? 15.130 -13.940 3.454 1.00 97.75 107 ASP A CA 1
ATOM 834 C C . ASP A 1 107 ? 14.971 -12.740 2.508 1.00 97.75 107 ASP A C 1
ATOM 836 O O . ASP A 1 107 ? 15.603 -12.680 1.447 1.00 97.75 107 ASP A O 1
ATOM 840 N N . ILE A 1 108 ? 14.157 -11.754 2.899 1.00 97.31 108 ILE A N 1
ATOM 841 C CA . ILE A 1 108 ? 13.951 -10.529 2.119 1.00 97.31 108 ILE A CA 1
ATOM 842 C C . ILE A 1 108 ? 15.264 -9.751 1.986 1.00 97.31 108 ILE A C 1
ATOM 844 O O . ILE A 1 108 ? 15.598 -9.336 0.875 1.00 97.31 108 ILE A O 1
ATOM 848 N N . GLU A 1 109 ? 16.033 -9.596 3.065 1.00 98.12 109 GLU A N 1
ATOM 849 C CA . GLU A 1 109 ? 17.347 -8.940 3.034 1.00 98.12 109 GLU A CA 1
ATOM 850 C C . GLU A 1 109 ? 18.308 -9.653 2.070 1.00 98.12 109 GLU A C 1
ATOM 852 O O . GLU A 1 109 ? 18.894 -9.004 1.200 1.00 98.12 109 GLU A O 1
ATOM 857 N N . SER A 1 110 ? 18.386 -10.989 2.113 1.00 97.12 110 SER A N 1
ATOM 858 C CA . SER A 1 110 ? 19.206 -11.762 1.164 1.00 97.12 110 SER A CA 1
ATOM 859 C C . SER A 1 110 ? 18.757 -11.579 -0.291 1.00 97.12 110 SER A C 1
ATOM 861 O O . SER A 1 110 ? 19.572 -11.537 -1.220 1.00 97.12 110 SER A O 1
ATOM 863 N N . ARG A 1 111 ? 17.447 -11.472 -0.532 1.00 97.88 111 ARG A N 1
ATOM 864 C CA . ARG A 1 111 ? 16.900 -11.234 -1.875 1.00 97.88 111 ARG A CA 1
ATOM 865 C C . ARG A 1 111 ? 17.194 -9.821 -2.374 1.00 97.88 111 ARG A C 1
ATOM 867 O O . ARG A 1 111 ? 17.467 -9.672 -3.565 1.00 97.88 111 ARG A O 1
ATOM 874 N N . ILE A 1 112 ? 17.171 -8.817 -1.498 1.00 97.94 112 ILE A N 1
ATOM 875 C CA . ILE A 1 112 ? 17.561 -7.438 -1.823 1.00 97.94 112 ILE A CA 1
ATOM 876 C C . ILE A 1 112 ? 19.036 -7.397 -2.230 1.00 97.94 112 ILE A C 1
ATOM 878 O O . ILE A 1 112 ? 19.337 -6.915 -3.319 1.00 97.94 112 ILE A O 1
ATOM 882 N N . GLU A 1 113 ? 19.929 -8.002 -1.446 1.00 97.94 113 GLU A N 1
ATOM 883 C CA . GLU A 1 113 ? 21.365 -8.059 -1.757 1.00 97.94 113 GLU A CA 1
ATOM 884 C C . GLU A 1 113 ? 21.629 -8.705 -3.133 1.00 97.94 113 GLU A C 1
ATOM 886 O O . GLU A 1 113 ? 22.433 -8.226 -3.940 1.00 97.94 113 GLU A O 1
ATOM 891 N N . LYS A 1 114 ? 20.913 -9.788 -3.458 1.00 97.69 114 LYS A N 1
ATOM 892 C CA . LYS A 1 114 ? 21.001 -10.426 -4.784 1.00 97.69 114 LYS A CA 1
ATOM 893 C C . LYS A 1 114 ? 20.533 -9.494 -5.904 1.00 97.69 114 LYS A C 1
ATOM 895 O O . LYS A 1 114 ? 21.175 -9.445 -6.953 1.00 97.69 114 LYS A O 1
ATOM 900 N N . LEU A 1 115 ? 19.436 -8.762 -5.702 1.00 98.06 115 LEU A N 1
ATOM 901 C CA . LEU A 1 115 ? 18.918 -7.809 -6.688 1.00 98.06 115 LEU A CA 1
ATOM 902 C C . LEU A 1 115 ? 19.882 -6.643 -6.918 1.00 98.06 115 LEU A C 1
ATOM 904 O O . LEU A 1 115 ? 20.123 -6.284 -8.070 1.00 98.06 115 LEU A O 1
ATOM 908 N N . GLU A 1 116 ? 20.470 -6.092 -5.860 1.00 97.75 116 GLU A N 1
ATOM 909 C CA . GLU A 1 116 ? 21.470 -5.024 -5.956 1.00 97.75 116 GLU A CA 1
ATOM 910 C C . GLU A 1 116 ? 22.683 -5.474 -6.778 1.00 97.75 116 GLU A C 1
ATOM 912 O O . GLU A 1 116 ? 23.094 -4.785 -7.716 1.00 97.75 116 GLU A O 1
ATOM 917 N N . ASN A 1 117 ? 23.185 -6.684 -6.520 1.00 97.44 117 ASN A N 1
ATOM 918 C CA . ASN A 1 117 ? 24.264 -7.280 -7.308 1.00 97.44 117 ASN A CA 1
ATOM 919 C C . ASN A 1 117 ? 23.877 -7.469 -8.785 1.00 97.44 117 ASN A C 1
ATOM 921 O O . ASN A 1 117 ? 24.662 -7.143 -9.681 1.00 97.44 117 ASN A O 1
ATOM 925 N N . CYS A 1 118 ? 22.654 -7.932 -9.068 1.00 96.44 118 CYS A N 1
ATOM 926 C CA . CYS A 1 118 ? 22.150 -8.032 -10.440 1.00 96.44 118 CYS A CA 1
ATOM 927 C C . CYS A 1 118 ? 22.080 -6.668 -11.140 1.00 96.44 118 CYS A C 1
ATOM 929 O O . CYS A 1 118 ? 22.446 -6.567 -12.311 1.00 96.44 118 CYS A O 1
ATOM 931 N N . VAL A 1 119 ? 21.637 -5.616 -10.448 1.00 97.25 119 VAL A N 1
ATOM 932 C CA . VAL A 1 119 ? 21.582 -4.254 -11.001 1.00 97.25 119 VAL A CA 1
ATOM 933 C C . VAL A 1 119 ? 22.985 -3.744 -11.331 1.00 97.25 119 VAL A C 1
ATOM 935 O O . VAL A 1 119 ? 23.190 -3.190 -12.411 1.00 97.25 119 VAL A O 1
ATOM 938 N N . VAL A 1 120 ? 23.970 -3.972 -10.459 1.00 96.81 120 VAL A N 1
ATOM 939 C CA . VAL A 1 120 ? 25.374 -3.602 -10.713 1.00 96.81 120 VAL A CA 1
ATOM 940 C C . VAL A 1 120 ? 25.928 -4.328 -11.944 1.00 96.81 120 VAL A C 1
ATOM 942 O O . VAL A 1 120 ? 26.520 -3.695 -12.822 1.00 96.81 120 VAL A O 1
ATOM 945 N N . GLU A 1 121 ? 25.700 -5.639 -12.055 1.00 96.12 121 GLU A N 1
ATOM 946 C CA . GLU A 1 121 ? 26.089 -6.432 -13.228 1.00 96.12 121 GLU A CA 1
ATOM 947 C C . GLU A 1 121 ? 25.439 -5.928 -14.521 1.00 96.12 121 GLU A C 1
ATOM 949 O O . GLU A 1 121 ? 26.114 -5.777 -15.545 1.00 96.12 121 GLU A O 1
ATOM 954 N N . LEU A 1 122 ? 24.129 -5.668 -14.489 1.00 93.06 122 LEU A N 1
ATOM 955 C CA . LEU A 1 122 ? 23.384 -5.155 -15.636 1.00 93.06 122 LEU A CA 1
ATOM 956 C C . LEU A 1 122 ? 23.893 -3.779 -16.054 1.00 93.06 122 LEU A C 1
ATOM 958 O O . LEU A 1 122 ? 24.117 -3.562 -17.242 1.00 93.06 122 LEU A O 1
ATOM 962 N N . ASN A 1 123 ? 24.151 -2.885 -15.101 1.00 91.44 123 ASN A N 1
ATOM 963 C CA . ASN A 1 123 ? 24.719 -1.570 -15.380 1.00 91.44 123 ASN A CA 1
ATOM 964 C C . ASN A 1 123 ? 26.102 -1.681 -16.022 1.00 91.44 123 ASN A C 1
ATOM 966 O O . ASN A 1 123 ? 26.364 -1.013 -17.018 1.00 91.44 123 ASN A O 1
ATOM 970 N N . LYS A 1 124 ? 26.963 -2.581 -15.534 1.00 92.69 124 LYS A N 1
ATOM 971 C CA . LYS A 1 124 ? 28.270 -2.842 -16.151 1.00 92.69 124 LYS A CA 1
ATOM 972 C C . LYS A 1 124 ? 28.128 -3.330 -17.596 1.00 92.69 124 LYS A C 1
ATOM 974 O O . LYS A 1 124 ? 28.827 -2.832 -18.477 1.00 92.69 124 LYS A O 1
ATOM 979 N N . LYS A 1 125 ? 27.211 -4.269 -17.861 1.00 91.50 125 LYS A N 1
ATOM 980 C CA . LYS A 1 125 ? 26.919 -4.757 -19.223 1.00 91.50 125 LYS A CA 1
ATOM 981 C C . LYS A 1 125 ? 26.364 -3.643 -20.108 1.00 91.50 125 LYS A C 1
ATOM 983 O O . LYS A 1 125 ? 26.798 -3.498 -21.249 1.00 91.50 125 LYS A O 1
ATOM 988 N N . LEU A 1 126 ? 25.465 -2.819 -19.581 1.00 87.75 126 LEU A N 1
ATOM 989 C CA . LEU A 1 126 ? 24.916 -1.679 -20.304 1.00 87.75 126 LEU A CA 1
ATOM 990 C C . LEU A 1 126 ? 26.018 -0.677 -20.663 1.00 87.75 126 LEU A C 1
ATOM 992 O O . LEU A 1 126 ? 26.106 -0.278 -21.819 1.00 87.75 126 LEU A O 1
ATOM 996 N N . SER A 1 127 ? 26.926 -0.357 -19.738 1.00 86.56 127 SER A N 1
ATOM 997 C CA . SER A 1 127 ? 28.083 0.501 -20.019 1.00 86.56 127 SER A CA 1
ATOM 998 C C . SER A 1 127 ? 28.983 -0.045 -21.129 1.00 86.56 127 SER A C 1
ATOM 1000 O O . SER A 1 127 ? 29.567 0.744 -21.861 1.00 86.56 127 SER A O 1
ATOM 1002 N N . THR A 1 128 ? 29.090 -1.369 -21.289 1.00 83.12 128 THR A N 1
ATOM 1003 C CA . THR A 1 128 ? 29.846 -1.963 -22.409 1.00 83.12 128 THR A CA 1
ATOM 1004 C C . THR A 1 128 ? 29.095 -1.952 -23.738 1.00 83.12 128 THR A C 1
ATOM 1006 O O . THR A 1 128 ? 29.729 -1.942 -24.790 1.00 83.12 128 THR A O 1
ATOM 1009 N N . LEU A 1 129 ? 27.759 -1.980 -23.706 1.00 78.75 129 LEU A N 1
ATOM 1010 C CA . LEU A 1 129 ? 26.923 -2.041 -24.907 1.00 78.75 129 LEU A CA 1
ATOM 1011 C C . LEU A 1 129 ? 26.609 -0.651 -25.471 1.00 78.75 129 LEU A C 1
ATOM 1013 O O . LEU A 1 129 ? 26.385 -0.500 -26.672 1.00 78.75 129 LEU A O 1
ATOM 1017 N N . MET A 1 130 ? 26.582 0.361 -24.604 1.00 74.00 130 MET A N 1
ATOM 1018 C CA . MET A 1 130 ? 26.402 1.746 -25.007 1.00 74.00 130 MET A CA 1
ATOM 1019 C C . MET A 1 130 ? 27.675 2.224 -25.722 1.00 74.00 130 MET A C 1
ATOM 1021 O O . MET A 1 130 ? 28.745 2.238 -25.111 1.00 74.00 130 MET A O 1
ATOM 1025 N N . PRO A 1 131 ? 27.606 2.617 -27.009 1.00 64.62 131 PRO A N 1
ATOM 1026 C CA . PRO A 1 131 ? 28.741 3.256 -27.658 1.00 64.62 131 PRO A CA 1
ATOM 1027 C C . PRO A 1 131 ? 29.071 4.542 -26.899 1.00 64.62 131 PRO A C 1
ATOM 1029 O O . PRO A 1 131 ? 28.160 5.262 -26.486 1.00 64.62 131 PRO A O 1
ATOM 1032 N N . SER A 1 132 ? 30.361 4.838 -26.715 1.00 69.06 132 SER A N 1
ATOM 1033 C CA . SER A 1 132 ? 30.750 6.091 -26.068 1.00 69.06 132 SER A CA 1
ATOM 1034 C C . SER A 1 132 ? 30.165 7.284 -26.829 1.00 69.06 132 SER A C 1
ATOM 1036 O O . SER A 1 132 ? 29.994 7.228 -28.052 1.00 69.06 132 SER A O 1
ATOM 1038 N N . GLU A 1 133 ? 29.882 8.374 -26.116 1.00 70.44 133 GLU A N 1
ATOM 1039 C CA . GLU A 1 133 ? 29.429 9.641 -26.710 1.00 70.44 133 GLU A CA 1
ATOM 1040 C C . GLU A 1 133 ? 30.328 10.037 -27.901 1.00 70.44 133 GLU A C 1
ATOM 1042 O O . GLU A 1 133 ? 29.847 10.413 -28.969 1.00 70.44 133 GLU A O 1
ATOM 1047 N N . ASP A 1 134 ? 31.639 9.814 -27.763 1.00 65.69 134 ASP A N 1
ATOM 1048 C CA . ASP A 1 134 ? 32.647 10.064 -28.796 1.00 65.69 134 ASP A CA 1
ATOM 1049 C C . ASP A 1 134 ? 32.529 9.144 -30.018 1.00 65.69 134 ASP A C 1
ATOM 1051 O O . ASP A 1 134 ? 32.857 9.549 -31.135 1.00 65.69 134 ASP A O 1
ATOM 1055 N N . ALA A 1 135 ? 32.112 7.889 -29.837 1.00 68.94 135 ALA A N 1
ATOM 1056 C CA . ALA A 1 135 ? 31.882 6.957 -30.938 1.00 68.94 135 ALA A CA 1
ATOM 1057 C C . ALA A 1 135 ? 30.605 7.319 -31.709 1.00 68.94 135 ALA A C 1
ATOM 1059 O O . ALA A 1 135 ? 30.584 7.231 -32.938 1.00 68.94 135 ALA A O 1
ATOM 1060 N N . LYS A 1 136 ? 29.563 7.772 -31.001 1.00 74.75 136 LYS A N 1
ATOM 1061 C CA . LYS A 1 136 ? 28.329 8.284 -31.608 1.00 74.75 136 LYS A CA 1
ATOM 1062 C C . LYS A 1 136 ? 28.604 9.563 -32.404 1.00 74.75 136 LYS A C 1
ATOM 1064 O O . LYS A 1 136 ? 28.302 9.606 -33.593 1.00 74.75 136 LYS A O 1
ATOM 1069 N N . LYS A 1 137 ? 29.309 10.526 -31.801 1.00 77.25 137 LYS A N 1
ATOM 1070 C CA . LYS A 1 137 ? 29.732 11.774 -32.450 1.00 77.25 137 LYS A CA 1
ATOM 1071 C C . LYS A 1 137 ? 30.574 11.530 -33.705 1.00 77.25 137 LYS A C 1
ATOM 1073 O O . LYS A 1 137 ? 30.296 12.115 -34.746 1.00 77.25 137 LYS A O 1
ATOM 1078 N N . ARG A 1 138 ? 31.546 10.610 -33.647 1.00 74.00 138 ARG A N 1
ATOM 1079 C CA . ARG A 1 138 ? 32.355 10.234 -34.821 1.00 74.00 138 ARG A CA 1
ATOM 1080 C C . ARG A 1 138 ? 31.519 9.655 -35.962 1.00 74.00 138 ARG A C 1
ATOM 1082 O O . ARG A 1 138 ? 31.827 9.916 -37.121 1.00 74.00 138 ARG A O 1
ATOM 1089 N N . ARG A 1 139 ? 30.475 8.873 -35.665 1.00 74.56 139 ARG A N 1
ATOM 1090 C CA . ARG A 1 139 ? 29.560 8.383 -36.708 1.00 74.56 139 ARG A CA 1
ATOM 1091 C C . ARG A 1 139 ? 28.747 9.518 -37.315 1.00 74.56 139 ARG A C 1
ATOM 1093 O O . ARG A 1 139 ? 28.654 9.585 -38.534 1.00 74.56 139 ARG A O 1
ATOM 1100 N N . ASP A 1 140 ? 28.209 10.408 -36.490 1.00 84.75 140 ASP A N 1
ATOM 1101 C CA . ASP A 1 140 ? 27.405 11.542 -36.957 1.00 84.75 140 ASP A CA 1
ATOM 1102 C C . ASP A 1 140 ? 28.233 12.492 -37.846 1.00 84.75 140 ASP A C 1
ATOM 1104 O O . ASP A 1 140 ? 27.764 12.911 -38.903 1.00 84.75 140 ASP A O 1
ATOM 1108 N N . GLU A 1 141 ? 29.499 12.743 -37.494 1.00 86.25 141 GLU A N 1
ATOM 1109 C CA . GLU A 1 141 ? 30.448 13.511 -38.317 1.00 86.25 141 GLU A CA 1
A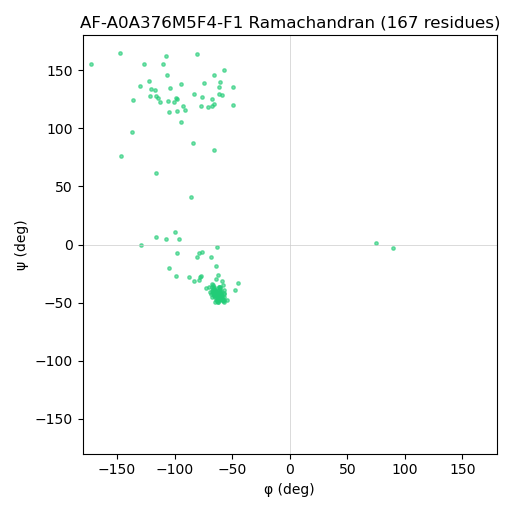TOM 1110 C C . GLU A 1 141 ? 30.764 12.823 -39.657 1.00 86.25 141 GLU A C 1
ATOM 1112 O O . GLU A 1 141 ? 30.803 13.482 -40.696 1.00 86.25 141 GLU A O 1
ATOM 1117 N N . GLN A 1 142 ? 30.946 11.496 -39.671 1.00 85.62 142 GLN A N 1
ATOM 1118 C CA . GLN A 1 142 ? 31.145 10.742 -40.916 1.00 85.62 142 GLN A CA 1
ATOM 1119 C C . GLN A 1 142 ? 29.910 10.781 -41.822 1.00 85.62 142 GLN A C 1
ATOM 1121 O O . GLN A 1 142 ? 30.050 10.919 -43.039 1.00 85.62 142 GLN A O 1
ATOM 1126 N N . PHE A 1 143 ? 28.707 10.690 -41.250 1.00 87.81 143 PHE A N 1
ATOM 1127 C CA . PHE A 1 143 ? 27.470 10.841 -42.012 1.00 87.81 143 PHE A CA 1
ATOM 1128 C C . PHE A 1 143 ? 27.336 12.254 -42.582 1.00 87.81 143 PHE A C 1
ATOM 1130 O O . PHE A 1 143 ? 27.016 12.390 -43.761 1.00 87.81 143 PHE A O 1
ATOM 1137 N N . ALA A 1 144 ? 27.633 13.292 -41.796 1.00 91.00 144 ALA A N 1
ATOM 1138 C CA . ALA A 1 144 ? 27.623 14.675 -42.270 1.00 91.00 144 ALA A CA 1
ATOM 1139 C C . ALA A 1 144 ? 28.596 14.882 -43.445 1.00 91.00 144 ALA A C 1
ATOM 1141 O O . ALA A 1 144 ? 28.192 15.385 -44.492 1.00 91.00 144 ALA A O 1
ATOM 1142 N N . ALA A 1 145 ? 29.835 14.392 -43.328 1.00 92.12 145 ALA A N 1
ATOM 1143 C CA . ALA A 1 145 ? 30.831 14.472 -44.399 1.00 92.12 145 ALA A CA 1
ATOM 1144 C C . ALA A 1 145 ? 30.398 13.728 -45.676 1.00 92.12 145 ALA A C 1
ATOM 1146 O O . ALA A 1 145 ? 30.665 14.182 -46.790 1.00 92.12 145 ALA A O 1
ATOM 1147 N N . PHE A 1 146 ? 29.708 12.593 -45.531 1.00 93.88 146 PHE A N 1
ATOM 1148 C CA . PHE A 1 146 ? 29.142 11.864 -46.664 1.00 93.88 146 PHE A CA 1
ATOM 1149 C C . PHE A 1 146 ? 28.026 12.657 -47.360 1.00 93.88 146 PHE A C 1
ATOM 1151 O O . PHE A 1 146 ? 28.021 12.749 -48.589 1.00 93.88 146 PHE A O 1
ATOM 1158 N N . TYR A 1 147 ? 27.110 13.269 -46.603 1.00 90.88 147 TYR A N 1
ATOM 1159 C CA . TYR A 1 147 ? 26.054 14.112 -47.173 1.00 90.88 147 TYR A CA 1
ATOM 1160 C C . TYR A 1 147 ? 26.622 15.332 -47.904 1.00 90.88 147 TYR A C 1
ATOM 1162 O O . TYR A 1 147 ? 26.195 15.608 -49.028 1.00 90.88 147 TYR A O 1
ATOM 1170 N N . ASP A 1 148 ? 27.620 16.005 -47.329 1.00 95.19 148 ASP A N 1
ATOM 1171 C CA . ASP A 1 148 ? 28.305 17.127 -47.979 1.00 95.19 148 ASP A CA 1
ATOM 1172 C C . ASP A 1 148 ? 28.963 16.693 -49.295 1.00 95.19 148 ASP A C 1
ATOM 1174 O O . ASP A 1 148 ? 28.798 17.350 -50.326 1.00 95.19 148 ASP A O 1
ATOM 1178 N N . TYR A 1 149 ? 29.632 15.536 -49.304 1.00 95.38 149 TYR A N 1
ATOM 1179 C CA . TYR A 1 149 ? 30.203 14.966 -50.524 1.00 95.38 149 TYR A CA 1
ATOM 1180 C C . TYR A 1 149 ? 29.135 14.692 -51.594 1.00 95.38 149 TYR A C 1
ATOM 1182 O O . TYR A 1 149 ? 29.315 15.058 -52.758 1.00 95.38 149 TYR A O 1
ATOM 1190 N N . CYS A 1 150 ? 28.002 14.092 -51.221 1.00 93.44 150 CYS A N 1
ATOM 1191 C CA . CYS A 1 150 ? 26.895 13.846 -52.146 1.00 93.44 150 CYS A CA 1
ATOM 1192 C C . CYS A 1 150 ? 26.328 15.145 -52.735 1.00 93.44 150 CYS A C 1
ATOM 1194 O O . CYS A 1 150 ? 26.042 15.200 -53.937 1.00 93.44 150 CYS A O 1
ATOM 1196 N N . ILE A 1 151 ? 26.186 16.194 -51.922 1.00 94.06 151 ILE A N 1
ATOM 1197 C CA . ILE A 1 151 ? 25.720 17.511 -52.371 1.00 94.06 151 ILE A CA 1
ATOM 1198 C C . ILE A 1 151 ? 26.710 18.110 -53.374 1.00 94.06 151 ILE A C 1
ATOM 1200 O O . ILE A 1 151 ? 26.295 18.553 -54.448 1.00 94.06 151 ILE A O 1
ATOM 1204 N N . GLU A 1 152 ? 28.007 18.079 -53.075 1.00 94.75 152 GLU A N 1
ATOM 1205 C CA . GLU A 1 152 ? 29.049 18.621 -53.953 1.00 94.75 152 GLU A CA 1
ATOM 1206 C C . GLU A 1 152 ? 29.142 17.875 -55.288 1.00 94.75 152 GLU A C 1
ATOM 1208 O O . GLU A 1 152 ? 29.189 18.497 -56.354 1.00 94.75 152 GLU A O 1
ATOM 1213 N N . VAL A 1 153 ? 29.088 16.540 -55.269 1.00 94.00 153 VAL A N 1
ATOM 1214 C CA . VAL A 1 153 ? 29.052 15.728 -56.496 1.00 94.00 153 VAL A CA 1
ATOM 1215 C C . VAL A 1 153 ? 27.818 16.063 -57.332 1.00 94.00 153 VAL A C 1
ATOM 1217 O O . VAL A 1 153 ? 27.927 16.253 -58.546 1.00 94.00 153 VAL A O 1
ATOM 1220 N N . THR A 1 154 ? 26.654 16.188 -56.693 1.00 93.88 154 THR A N 1
ATOM 1221 C CA . THR A 1 154 ? 25.400 16.530 -57.376 1.00 93.88 154 THR A CA 1
ATOM 1222 C C . THR A 1 154 ? 25.488 17.906 -58.024 1.00 93.88 154 THR A C 1
ATOM 1224 O O . THR A 1 154 ? 25.193 18.041 -59.210 1.00 93.88 154 THR A O 1
ATOM 1227 N N . ARG A 1 155 ? 25.965 18.918 -57.288 1.00 92.00 155 ARG A N 1
ATOM 1228 C CA . ARG A 1 155 ? 26.176 20.277 -57.808 1.00 92.00 155 ARG A CA 1
ATOM 1229 C C . ARG A 1 155 ? 27.113 20.279 -59.006 1.00 92.00 155 ARG A C 1
ATOM 1231 O O . ARG A 1 155 ? 26.788 20.872 -60.031 1.00 92.00 155 ARG A O 1
ATOM 1238 N N . ARG A 1 156 ? 28.247 19.583 -58.908 1.00 92.88 156 ARG A N 1
ATOM 1239 C CA . ARG A 1 156 ? 29.235 19.501 -59.989 1.00 92.88 156 ARG A CA 1
ATOM 1240 C C . ARG A 1 156 ? 28.653 18.873 -61.251 1.00 92.88 156 ARG A C 1
ATOM 1242 O O . ARG A 1 156 ? 28.888 19.379 -62.344 1.00 92.88 156 ARG A O 1
ATOM 1249 N N . ASN A 1 157 ? 27.893 17.792 -61.101 1.00 90.44 157 ASN A N 1
ATOM 1250 C CA . ASN A 1 157 ? 27.235 17.133 -62.226 1.00 90.44 157 ASN A CA 1
ATOM 1251 C C . ASN A 1 157 ? 26.156 18.026 -62.848 1.00 90.44 157 ASN A C 1
ATOM 1253 O O . ASN A 1 157 ? 26.048 18.084 -64.069 1.00 90.44 157 ASN A O 1
ATOM 1257 N N . PHE A 1 158 ? 25.409 18.767 -62.029 1.00 90.62 158 PHE A N 1
ATOM 1258 C CA . PHE A 1 158 ? 24.389 19.697 -62.510 1.00 90.62 158 PHE A CA 1
ATOM 1259 C C . PHE A 1 158 ? 24.997 20.865 -63.298 1.00 90.62 158 PHE A C 1
ATOM 1261 O O . PHE A 1 158 ? 24.504 21.209 -64.369 1.00 90.62 158 PHE A O 1
ATOM 1268 N N . VAL A 1 159 ? 26.098 21.443 -62.805 1.00 91.00 159 VAL A N 1
ATOM 1269 C CA . VAL A 1 159 ? 26.835 22.511 -63.503 1.00 91.00 159 VAL A CA 1
ATOM 1270 C C . VAL A 1 159 ? 27.386 22.011 -64.836 1.00 91.00 159 VAL A C 1
ATOM 1272 O O . VAL A 1 159 ? 27.182 22.674 -65.848 1.00 91.00 159 VAL A O 1
ATOM 1275 N N . LYS A 1 160 ? 28.002 20.821 -64.866 1.00 88.25 160 LYS A N 1
ATOM 1276 C CA . LYS A 1 160 ? 28.478 20.209 -66.117 1.00 88.25 160 LYS A CA 1
ATOM 1277 C C . LYS A 1 160 ? 27.356 20.027 -67.137 1.00 88.25 160 LYS A C 1
ATOM 1279 O O . LYS A 1 160 ? 27.501 20.462 -68.271 1.00 88.25 160 LYS A O 1
ATOM 1284 N N . ALA A 1 161 ? 26.227 19.453 -66.723 1.00 85.88 161 ALA A N 1
ATOM 1285 C CA . ALA A 1 161 ? 25.078 19.261 -67.607 1.00 85.88 161 ALA A CA 1
ATOM 1286 C C . ALA A 1 161 ? 24.531 20.597 -68.145 1.00 85.88 161 ALA A C 1
ATOM 1288 O O . ALA A 1 161 ? 24.143 20.699 -69.308 1.00 85.88 161 ALA A O 1
ATOM 1289 N N . PHE A 1 162 ? 24.532 21.643 -67.314 1.00 83.94 162 PHE A N 1
ATOM 1290 C CA . PHE A 1 162 ? 24.114 22.981 -67.720 1.00 83.94 162 PHE A CA 1
ATOM 1291 C C . PHE A 1 162 ? 25.088 23.625 -68.722 1.00 83.94 162 PHE A C 1
ATOM 1293 O O . PHE A 1 162 ? 24.648 24.200 -69.717 1.00 83.94 162 PHE A O 1
ATOM 1300 N N . GLU A 1 163 ? 26.399 23.509 -68.514 1.00 83.62 163 GLU A N 1
ATOM 1301 C CA . GLU A 1 163 ? 27.415 24.006 -69.454 1.00 83.62 163 GLU A CA 1
ATOM 1302 C C . GLU A 1 163 ? 27.380 23.258 -70.793 1.00 83.62 163 GLU A C 1
ATOM 1304 O O . GLU A 1 163 ? 27.383 23.892 -71.850 1.00 83.62 163 GLU A O 1
ATOM 1309 N N . GLU A 1 164 ? 27.258 21.929 -70.763 1.00 83.06 164 GLU A N 1
ATOM 1310 C CA . GLU A 1 164 ? 27.097 21.094 -71.959 1.00 83.06 164 GLU A CA 1
ATOM 1311 C C . GLU A 1 164 ? 25.836 21.481 -72.746 1.00 83.06 164 GLU A C 1
ATOM 1313 O O . GLU A 1 164 ? 25.885 21.600 -73.971 1.00 83.06 164 GLU A O 1
ATOM 1318 N N . SER A 1 165 ? 24.727 21.776 -72.054 1.00 76.12 165 SER A N 1
ATOM 1319 C CA . SER A 1 165 ? 23.483 22.222 -72.698 1.00 76.12 165 SER A CA 1
ATOM 1320 C C . SER A 1 165 ? 23.611 23.574 -73.412 1.00 76.12 165 SER A C 1
ATOM 1322 O O . SER A 1 165 ? 22.954 23.795 -74.426 1.00 76.12 165 SER A O 1
ATOM 1324 N N . LYS A 1 166 ? 24.494 24.459 -72.930 1.00 74.25 166 LYS A N 1
ATOM 1325 C CA . LYS A 1 166 ? 24.787 25.765 -73.543 1.00 74.25 166 LYS A CA 1
ATOM 1326 C C . LYS A 1 166 ? 25.692 25.671 -74.770 1.00 74.25 166 LYS A C 1
ATOM 1328 O O . LYS A 1 166 ? 25.637 26.554 -75.613 1.00 74.25 166 LYS A O 1
ATOM 1333 N N . SER A 1 167 ? 26.535 24.641 -74.857 1.00 67.81 167 SER A N 1
ATOM 1334 C CA . SER A 1 167 ? 27.441 24.434 -75.996 1.00 67.81 167 SER A CA 1
ATOM 1335 C C . SER A 1 167 ? 26.755 23.795 -77.214 1.00 67.81 167 SER A C 1
ATOM 1337 O O . SER A 1 167 ? 27.367 23.712 -78.276 1.00 67.81 167 SER A O 1
ATOM 1339 N N . LEU A 1 168 ? 25.523 23.305 -77.055 1.00 62.50 168 LEU A N 1
ATOM 1340 C CA . LEU A 1 168 ? 24.719 22.644 -78.091 1.00 62.50 168 LEU A CA 1
ATOM 1341 C C . LEU A 1 168 ? 23.731 23.593 -78.802 1.00 62.50 168 LEU A C 1
ATOM 1343 O O . LEU A 1 168 ? 22.939 23.129 -79.624 1.00 62.50 168 LEU A O 1
ATOM 1347 N N . GLN A 1 169 ? 23.767 24.892 -78.488 1.00 53.22 169 GLN A N 1
ATOM 1348 C CA . GLN A 1 169 ? 22.894 25.942 -79.024 1.00 53.22 169 GLN A CA 1
ATOM 1349 C C . GLN A 1 169 ? 23.700 26.955 -79.840 1.00 53.22 169 GLN A C 1
ATOM 1351 O O . GLN A 1 169 ? 23.172 27.408 -80.879 1.00 53.22 169 GLN A O 1
#

pLDDT: mean 84.32, std 14.69, range [43.56, 98.12]

Sequence (169 aa):
MNKQYELVVKGINNYPDKITVTVALEIAGQPSLLSPYVAISLDRTEGATLEFYEAEAKKQAKQFFMDIAAGLCEGDEQSQEKCLCSEDRYTIQINNAYNTILSEKDDIESRIEKLENCVVELNKKLSTLMPSEDAKKRRDEQFAAFYDYCIEVTRRNFVKAFEESKSLQ

Nearest PDB structures (foldseek):
  6suc-assembly1_A  TM=7.782E-01  e=1.196E+00  Homo sapiens
  2c7s-assembly1_A  TM=7.560E-01  e=1.690E+00  Homo sapiens
  6sub-assembly1_A  TM=5.042E-01  e=8.964E-01  Homo sapiens
  4bwy-assembly1_H  TM=5.922E-01  e=2.389E+00  Pseudomonas phage phi8

Radius of gyration: 39.72 Å; Cα contacts (8 Å, |Δi|>4): 103; chains: 1; bounding box: 63×48×117 Å

Foldseek 3Di:
DPFDWDWDWPDWDDDPFWIKTKIFTHGPPDDDPPTDIDIDIGTDDPPDDPVVVVVVVSVVVVVVVVVVVVVVVVVPPPDPPPPPPPPVVVVVVVVVVVVVVVVVVVVVVVVVVVVVVVVVVVVVVVVVVDDPPVRVVVVVVVVVVVVVVVVVVVVVVVVVVVVVVVVVD

Mean predicted aligned error: 18.84 Å

Solvent-accessible surface area (backbone atoms only — not comparable to full-atom values): 9834 Å² total; per-residue (Å²): 135,88,78,54,72,41,81,42,80,78,48,75,48,85,52,101,68,32,38,36,32,29,35,27,54,28,49,70,95,47,90,53,97,81,40,59,66,47,77,38,77,40,74,69,58,89,93,65,54,71,68,56,54,52,53,52,34,47,52,52,51,51,50,53,55,50,52,54,50,48,64,64,54,73,69,55,87,82,40,99,84,58,86,70,74,42,70,62,61,57,50,52,51,51,51,51,52,50,52,52,53,52,53,52,49,53,52,51,51,56,50,48,56,52,49,54,52,50,50,54,53,50,51,54,52,46,62,71,70,50,73,51,71,68,57,52,51,52,50,54,52,51,51,50,54,49,52,52,49,54,50,53,52,50,52,53,53,52,51,50,54,52,54,55,59,61,75,77,112

InterPro domains:
  IPR009759 Bacteriophage ES18, Gp24 [PF07041] (1-84)

Secondary structure (DSSP, 8-state):
--PPEEEEEEEEEE-SSEEEEEEEEEETTB--TT--EEEEEEEPPTT--HHHHHHHHHHHHHHHHHHHHHHHHTT-TT-TTT----HHHHHHHHHHHHHHHHHHHHHHHHHHHHHHHHHHHHHHHHHHHSPPHHHHHHHHHHHHHHHHHHHHHHHHHHHHHHHHHHHT-

Organism: Escherichia coli (NCBI:txid562)